Protein AF-A0A9N9HIG5-F1 (afdb_monomer_lite)

Sequence (145 aa):
MFSIVVQNKRKDPIPVKNIKENKKTIKKQKNNNEAIEAYIEMKPFKLSSKVDRYAYKTAFPEAEERLSFMRNLLLYYIACVNELDNIENLMPKRRNHHLYFKEKFFKEKTLKGLQVEATIAVQNLKKSIKELENELDSYYASKNE

Structure (mmCIF, N/CA/C/O backbone):
data_AF-A0A9N9HIG5-F1
#
_entry.id   AF-A0A9N9HIG5-F1
#
loop_
_atom_site.group_PDB
_atom_site.id
_atom_site.type_symbol
_atom_site.label_atom_id
_atom_site.label_alt_id
_atom_site.label_comp_id
_atom_site.label_asym_id
_atom_site.label_entity_id
_atom_site.label_seq_id
_atom_site.pdbx_PDB_ins_code
_atom_site.Cartn_x
_atom_site.Cartn_y
_atom_site.Cartn_z
_atom_site.occupancy
_atom_site.B_iso_or_equiv
_atom_site.auth_seq_id
_atom_site.auth_comp_id
_atom_site.auth_asym_id
_atom_site.auth_atom_id
_atom_site.pdbx_PDB_model_num
ATOM 1 N N . MET A 1 1 ? -22.927 -3.755 -52.929 1.00 39.09 1 MET A N 1
ATOM 2 C CA . MET A 1 1 ? -22.706 -2.712 -51.905 1.00 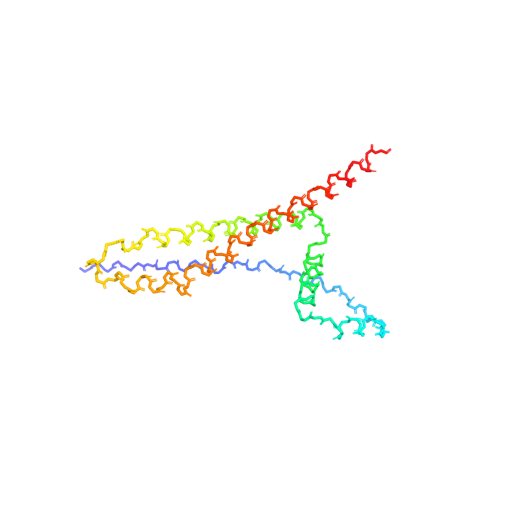39.09 1 MET A CA 1
ATOM 3 C C . MET A 1 1 ? -23.568 -3.042 -50.702 1.00 39.09 1 MET A C 1
ATOM 5 O O . MET A 1 1 ? -24.777 -2.930 -50.813 1.00 39.09 1 MET A O 1
ATOM 9 N N . PHE A 1 2 ? -22.971 -3.470 -49.592 1.00 30.95 2 PHE A N 1
ATOM 10 C CA . PHE A 1 2 ? -23.664 -3.563 -48.306 1.00 30.95 2 PHE A CA 1
ATOM 11 C C . PHE A 1 2 ? -22.710 -3.064 -47.223 1.00 30.95 2 PHE A C 1
ATOM 13 O O . PHE A 1 2 ? -21.716 -3.713 -46.905 1.00 30.95 2 PHE A O 1
ATOM 20 N N . SER A 1 3 ? -22.985 -1.861 -46.727 1.00 31.11 3 SER A N 1
ATOM 21 C CA . SER A 1 3 ? -22.265 -1.230 -45.625 1.00 31.11 3 SER A CA 1
ATOM 22 C C . SER A 1 3 ? -22.774 -1.811 -44.309 1.00 31.11 3 SER A C 1
ATOM 24 O O . SER A 1 3 ? -23.933 -1.606 -43.953 1.00 31.11 3 SER A O 1
ATOM 26 N N . ILE A 1 4 ? -21.920 -2.524 -43.575 1.00 34.47 4 ILE A N 1
ATOM 27 C CA . ILE A 1 4 ? -22.209 -2.916 -42.193 1.00 34.47 4 ILE A CA 1
ATOM 28 C C . ILE A 1 4 ? -21.787 -1.751 -41.297 1.00 34.47 4 ILE A C 1
ATOM 30 O O . ILE A 1 4 ? -20.606 -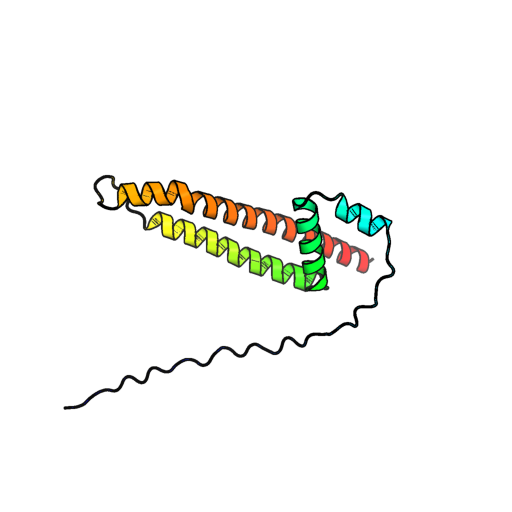1.520 -41.047 1.00 34.47 4 ILE A O 1
ATOM 34 N N . VAL A 1 5 ? -22.780 -0.994 -40.838 1.00 36.88 5 VAL A N 1
ATOM 35 C CA . VAL A 1 5 ? -22.634 0.011 -39.785 1.00 36.88 5 VAL A CA 1
ATOM 36 C C . VAL A 1 5 ? -22.436 -0.730 -38.463 1.00 36.88 5 VAL A C 1
ATOM 38 O O . VAL A 1 5 ? -23.380 -1.285 -37.902 1.00 36.88 5 VAL A O 1
ATOM 41 N N . VAL A 1 6 ? -21.204 -0.754 -37.955 1.00 37.03 6 VAL A N 1
ATOM 42 C CA . VAL A 1 6 ? -20.913 -1.223 -36.595 1.00 37.03 6 VAL A CA 1
ATOM 43 C C . VAL A 1 6 ? -21.403 -0.152 -35.623 1.00 37.03 6 VAL A C 1
ATOM 45 O O . VAL A 1 6 ? -20.758 0.877 -35.421 1.00 37.03 6 VAL A O 1
ATOM 48 N N . GLN A 1 7 ? -22.581 -0.374 -35.039 1.00 36.06 7 GLN A N 1
ATOM 49 C CA . GLN A 1 7 ? -23.087 0.461 -33.957 1.00 36.06 7 GLN A CA 1
ATOM 50 C C . GLN A 1 7 ? -22.209 0.273 -32.718 1.00 36.06 7 GLN A C 1
ATOM 52 O O . GLN A 1 7 ? -22.256 -0.744 -32.027 1.00 36.06 7 GLN A O 1
ATOM 57 N N . ASN A 1 8 ? -21.399 1.290 -32.447 1.00 37.25 8 ASN A N 1
ATOM 58 C CA . ASN A 1 8 ? -20.607 1.425 -31.240 1.00 37.25 8 ASN A CA 1
ATOM 59 C C . ASN A 1 8 ? -21.567 1.684 -30.062 1.00 37.25 8 ASN A C 1
ATOM 61 O O . ASN A 1 8 ? -21.981 2.821 -29.826 1.00 37.25 8 ASN A O 1
ATOM 65 N N . LYS A 1 9 ? -21.985 0.623 -29.357 1.00 40.41 9 LYS A N 1
ATOM 66 C CA . LYS A 1 9 ? -22.760 0.736 -28.112 1.00 40.41 9 LYS A CA 1
ATOM 67 C C . LYS A 1 9 ? -21.862 1.360 -27.044 1.00 40.41 9 LYS A C 1
ATOM 69 O O . LYS A 1 9 ? -21.137 0.658 -26.341 1.00 40.41 9 LYS A O 1
ATOM 74 N N . ARG A 1 10 ? -21.897 2.691 -26.942 1.00 40.59 10 ARG A N 1
ATOM 75 C CA . ARG A 1 10 ? -21.386 3.429 -25.784 1.00 40.59 10 ARG A CA 1
ATOM 76 C C . ARG A 1 10 ? -22.099 2.869 -24.555 1.00 40.59 10 ARG A C 1
ATOM 78 O O . ARG A 1 10 ? -23.309 3.012 -24.440 1.00 40.59 10 ARG A O 1
ATOM 85 N N . LYS A 1 11 ? -21.366 2.167 -23.688 1.00 45.41 11 LYS A N 1
ATOM 86 C CA . LYS A 1 11 ? -21.860 1.824 -22.354 1.00 45.41 11 LYS A CA 1
ATOM 87 C C . LYS A 1 11 ? -22.043 3.135 -21.602 1.00 45.41 11 LYS A C 1
ATOM 89 O O . LYS A 1 11 ? -21.093 3.907 -21.478 1.00 45.41 11 LYS A O 1
ATOM 94 N N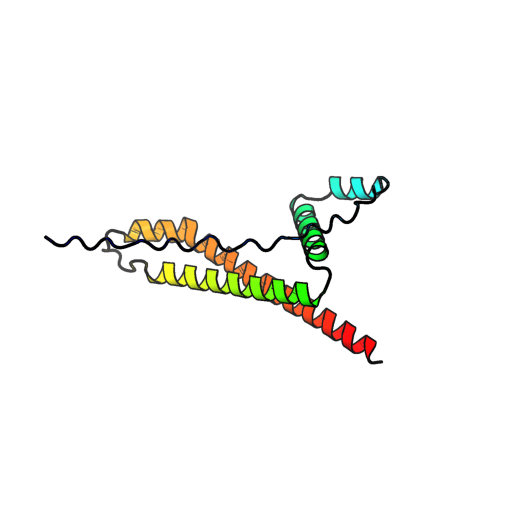 . ASP A 1 12 ? -23.272 3.371 -21.173 1.00 46.56 12 ASP A N 1
ATOM 95 C CA . ASP A 1 12 ? -23.657 4.507 -20.353 1.00 46.56 12 ASP A CA 1
ATOM 96 C C . ASP A 1 12 ? -22.759 4.618 -19.107 1.00 46.56 12 ASP A C 1
ATOM 98 O O . ASP A 1 12 ? -22.295 3.596 -18.583 1.00 46.56 12 ASP A O 1
ATOM 102 N N . PRO A 1 13 ? -22.478 5.842 -18.629 1.00 44.22 13 PRO A N 1
ATOM 103 C CA . PRO A 1 13 ? -21.689 6.047 -17.425 1.00 44.22 13 PRO A CA 1
ATOM 104 C C . PRO A 1 13 ? -22.340 5.332 -16.236 1.00 44.22 13 PRO A C 1
ATOM 106 O O . PRO A 1 13 ? -23.546 5.431 -16.008 1.00 44.22 13 PRO A O 1
ATOM 109 N N . ILE A 1 14 ? -21.514 4.609 -15.476 1.00 45.16 14 ILE A N 1
ATOM 110 C CA . ILE A 1 14 ? -21.897 3.948 -14.226 1.00 45.16 14 ILE A CA 1
ATOM 111 C C . ILE A 1 14 ? -22.591 4.994 -13.341 1.00 45.16 14 ILE A C 1
ATOM 113 O O . ILE A 1 14 ? -21.998 6.048 -13.091 1.00 45.16 14 ILE A O 1
ATOM 117 N N . PRO A 1 15 ? -23.823 4.747 -12.862 1.00 36.66 15 PRO A N 1
ATOM 118 C CA . PRO A 1 15 ? -24.515 5.708 -12.025 1.00 36.66 15 PRO A CA 1
ATOM 119 C C . PRO A 1 15 ? -23.725 5.865 -10.729 1.00 36.66 15 PRO A C 1
ATOM 121 O O . PRO A 1 15 ? -23.618 4.933 -9.928 1.00 36.66 15 PRO A O 1
ATOM 124 N N . VAL A 1 16 ? -23.167 7.061 -10.535 1.00 46.44 16 VAL A N 1
ATOM 125 C CA . VAL A 1 16 ? -22.648 7.529 -9.252 1.00 46.44 16 VAL A CA 1
ATOM 126 C C . VAL A 1 16 ? -23.832 7.475 -8.294 1.00 46.44 16 VAL A C 1
ATOM 128 O O . VAL A 1 16 ? -24.695 8.352 -8.302 1.00 46.44 16 VAL A O 1
ATOM 131 N N . LYS A 1 17 ? -23.947 6.381 -7.532 1.00 42.59 17 LYS A N 1
ATOM 132 C CA . LYS A 1 17 ? -24.930 6.273 -6.456 1.00 42.59 17 LYS A CA 1
ATOM 133 C C . LYS A 1 17 ? -24.760 7.514 -5.592 1.00 42.59 17 LYS A C 1
ATOM 135 O O . LYS A 1 17 ? -23.679 7.728 -5.053 1.00 42.59 17 LYS A O 1
ATOM 140 N N . ASN A 1 18 ? -25.825 8.311 -5.518 1.00 35.06 18 ASN A N 1
ATOM 141 C CA . ASN A 1 18 ? -25.977 9.468 -4.647 1.00 35.06 18 ASN A CA 1
ATOM 142 C C . ASN A 1 18 ? -25.271 9.224 -3.310 1.00 35.06 18 ASN A C 1
ATOM 144 O O . ASN A 1 18 ? -25.802 8.523 -2.444 1.00 35.06 18 ASN A O 1
ATOM 148 N N . ILE A 1 19 ? -24.087 9.814 -3.141 1.00 43.12 19 ILE A N 1
ATOM 149 C CA . ILE A 1 19 ? -23.505 10.022 -1.825 1.00 43.12 19 ILE A CA 1
ATOM 150 C C . ILE A 1 19 ? -24.460 11.017 -1.181 1.00 43.12 19 ILE A C 1
ATOM 152 O O . ILE A 1 19 ? -24.402 12.214 -1.453 1.00 43.12 19 ILE A O 1
ATOM 156 N N . LYS A 1 20 ? -25.428 10.517 -0.407 1.00 41.28 20 LYS A N 1
ATOM 157 C CA . LYS A 1 20 ? -26.200 11.372 0.487 1.00 41.28 20 LYS A CA 1
ATOM 158 C C . LYS A 1 20 ? -25.173 11.993 1.421 1.00 41.28 20 LYS A C 1
ATOM 160 O O . LYS A 1 20 ? -24.701 11.331 2.341 1.00 41.28 20 LYS A O 1
ATOM 165 N N . GLU A 1 21 ? -24.799 13.240 1.150 1.00 41.22 21 GLU A N 1
ATOM 166 C CA . GLU A 1 21 ? -24.109 14.085 2.108 1.00 41.22 21 GLU A CA 1
ATOM 167 C C . GLU A 1 21 ? -24.992 14.129 3.353 1.00 41.22 21 GLU A C 1
ATOM 169 O O . GLU A 1 21 ? -25.945 14.905 3.444 1.00 41.22 21 GLU A O 1
ATOM 174 N N . ASN A 1 22 ? -24.704 13.264 4.323 1.00 38.66 22 ASN A N 1
ATOM 175 C CA . ASN A 1 22 ? -25.146 13.473 5.686 1.00 38.66 22 ASN A CA 1
ATOM 176 C C . ASN A 1 22 ? -24.432 14.745 6.144 1.00 38.66 22 ASN A C 1
ATOM 178 O O . ASN A 1 22 ? -23.344 14.691 6.715 1.00 38.66 22 ASN A O 1
ATOM 182 N N . LYS A 1 23 ? -25.033 15.904 5.850 1.00 42.81 23 LYS A N 1
ATOM 183 C CA . LYS A 1 23 ? -24.661 17.196 6.418 1.00 42.81 23 LYS A CA 1
ATOM 184 C C . LYS A 1 23 ? -24.968 17.130 7.909 1.00 42.81 23 LYS A C 1
ATOM 186 O O . LYS A 1 23 ? -25.961 17.672 8.383 1.00 42.81 23 LYS A O 1
ATOM 191 N N . LYS A 1 24 ? -24.115 16.432 8.665 1.00 45.38 24 LYS A N 1
ATOM 192 C CA . LYS A 1 24 ? -23.997 16.644 10.103 1.00 45.38 24 LYS A CA 1
ATOM 193 C C . LYS A 1 24 ? -23.681 18.125 10.249 1.00 45.38 24 LYS A C 1
ATOM 195 O O . LYS A 1 24 ? -22.623 18.577 9.821 1.00 45.38 24 LYS A O 1
ATOM 200 N N . THR A 1 25 ? -24.631 18.879 10.792 1.00 42.19 25 THR A N 1
ATOM 201 C CA . THR A 1 25 ? -24.445 20.264 11.225 1.00 42.19 25 THR A CA 1
ATOM 202 C C . THR A 1 25 ? -23.125 20.350 11.976 1.00 42.19 25 THR A C 1
ATOM 204 O O . THR A 1 25 ? -22.999 19.812 13.078 1.00 42.19 25 THR A O 1
ATOM 207 N N . ILE A 1 26 ? -22.129 20.982 11.354 1.00 47.50 26 ILE A N 1
ATOM 208 C CA . ILE A 1 26 ? -20.840 21.262 11.976 1.00 47.50 26 ILE A CA 1
ATOM 209 C C . ILE A 1 26 ? -21.154 22.241 13.105 1.00 47.50 26 ILE A C 1
ATOM 211 O O . ILE A 1 26 ? -21.351 23.434 12.873 1.00 47.50 26 ILE A O 1
ATOM 215 N N . LYS A 1 27 ? -21.294 21.736 14.335 1.00 50.53 27 LYS A N 1
ATOM 216 C CA . LYS A 1 27 ? -21.356 22.599 15.516 1.00 50.53 27 LYS A CA 1
ATOM 217 C C . LYS A 1 27 ? -20.070 23.422 15.506 1.00 50.53 27 LYS A C 1
ATOM 219 O O . LYS A 1 27 ? -18.990 22.835 15.498 1.00 50.53 27 LYS A O 1
ATOM 224 N N . LYS A 1 28 ? -20.181 24.756 15.483 1.00 50.28 28 LYS A N 1
ATOM 225 C CA . LYS A 1 28 ? -19.030 25.656 15.644 1.00 50.28 28 LYS A CA 1
ATOM 226 C C . LYS A 1 28 ? -18.301 25.248 16.924 1.00 50.28 28 LYS A C 1
ATOM 228 O O . LYS A 1 28 ? -18.831 25.437 18.019 1.00 50.28 28 LYS A O 1
ATOM 233 N N . GLN A 1 29 ? -17.134 24.624 16.784 1.00 59.78 29 GLN A N 1
ATOM 234 C CA . GLN A 1 29 ? -16.277 24.339 17.926 1.00 59.78 29 GLN A CA 1
ATOM 235 C C . GLN A 1 29 ? -15.832 25.679 18.515 1.00 59.78 29 GLN A C 1
ATOM 237 O O . GLN A 1 29 ? -15.453 26.591 17.782 1.00 59.78 29 GLN A O 1
ATOM 242 N N . LYS A 1 30 ? -15.931 25.816 19.841 1.00 59.78 30 LYS A N 1
ATOM 243 C CA . LYS A 1 30 ? -15.318 26.932 20.568 1.00 59.78 30 LYS A CA 1
ATOM 244 C C . LYS A 1 30 ? -13.821 26.926 20.250 1.00 59.78 30 LYS A C 1
ATOM 246 O O . LYS A 1 30 ? -13.212 25.857 20.293 1.00 59.78 30 LYS A O 1
ATOM 251 N N . ASN A 1 31 ? -13.247 28.091 19.951 1.00 62.41 31 ASN A N 1
ATOM 252 C CA . ASN A 1 31 ? -11.802 28.218 19.777 1.00 62.41 31 ASN A CA 1
ATOM 253 C C . ASN A 1 31 ? -11.108 27.707 21.043 1.00 62.41 31 ASN A C 1
ATOM 255 O O . ASN A 1 31 ? -11.326 28.242 22.129 1.00 62.41 31 ASN A O 1
ATOM 259 N N . ASN A 1 32 ? -10.318 26.646 20.892 1.00 75.88 32 ASN A N 1
ATOM 260 C CA . ASN A 1 32 ? -9.420 26.157 21.924 1.00 75.88 32 ASN A CA 1
ATOM 261 C C . ASN A 1 32 ? -8.003 26.571 21.514 1.00 75.88 32 ASN A C 1
ATOM 263 O O . ASN A 1 32 ? -7.423 25.951 20.622 1.00 75.88 32 ASN A O 1
ATOM 267 N N . ASN A 1 33 ? -7.494 27.646 22.120 1.00 78.62 33 ASN A N 1
ATOM 268 C CA . ASN A 1 33 ? -6.201 28.233 21.761 1.00 78.62 33 ASN A CA 1
ATOM 269 C C . ASN A 1 33 ? -5.057 27.218 21.898 1.00 78.62 33 ASN A C 1
ATOM 271 O O . ASN A 1 33 ? -4.248 27.115 20.983 1.00 78.62 33 ASN A O 1
ATOM 275 N N . GLU A 1 34 ? -5.072 26.373 22.934 1.00 78.44 34 GLU A N 1
ATOM 276 C CA . GLU A 1 34 ? -4.061 25.321 23.133 1.00 78.44 34 GLU A CA 1
ATOM 277 C C . GLU A 1 34 ? -4.049 24.301 21.984 1.00 78.44 34 GLU A C 1
ATOM 279 O O . GLU A 1 34 ? -2.998 23.853 21.527 1.00 78.44 34 GLU A O 1
ATOM 284 N N . ALA A 1 35 ? -5.228 23.936 21.469 1.00 78.88 35 ALA A N 1
ATOM 285 C CA . ALA A 1 35 ? -5.320 23.009 20.345 1.00 78.88 35 ALA A CA 1
ATOM 286 C C . ALA A 1 35 ? -4.791 23.637 19.048 1.00 78.88 35 ALA A C 1
ATOM 288 O O . ALA A 1 35 ? -4.176 22.942 18.241 1.00 78.88 35 ALA A O 1
ATOM 289 N N . ILE A 1 36 ? -5.035 24.936 18.845 1.00 82.81 36 ILE A N 1
ATOM 290 C CA . ILE A 1 36 ? -4.560 25.685 17.676 1.00 82.81 36 ILE A CA 1
ATOM 291 C C . ILE A 1 36 ? -3.034 25.815 17.721 1.00 82.81 36 ILE A C 1
ATOM 293 O O . ILE A 1 36 ? -2.377 25.497 16.730 1.00 82.81 36 ILE A O 1
ATOM 297 N N . GLU A 1 37 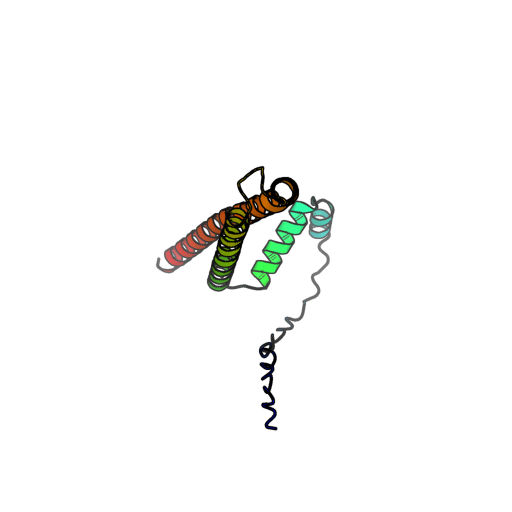? -2.470 26.196 18.867 1.00 86.31 37 GLU A N 1
ATOM 298 C CA . GLU A 1 37 ? -1.020 26.278 19.088 1.00 86.31 37 GLU A CA 1
ATOM 299 C C . GLU A 1 37 ? -0.341 24.928 18.821 1.00 86.31 37 GLU A C 1
ATOM 301 O O . GLU A 1 37 ? 0.597 24.849 18.026 1.00 86.31 37 GLU A O 1
ATOM 306 N N . ALA A 1 38 ? -0.908 23.831 19.335 1.00 84.94 38 ALA A N 1
ATOM 307 C CA . ALA A 1 38 ? -0.394 22.485 19.085 1.00 84.94 38 ALA A CA 1
ATOM 308 C C . ALA A 1 38 ? -0.403 22.072 17.597 1.00 84.94 38 ALA A C 1
ATOM 310 O O . ALA A 1 38 ? 0.393 21.218 17.194 1.00 84.94 38 ALA A O 1
ATOM 311 N N . TYR A 1 39 ? -1.300 22.623 16.768 1.00 87.50 39 TYR A N 1
ATOM 312 C CA . TYR A 1 39 ? -1.283 22.393 15.317 1.00 87.50 39 TYR A CA 1
ATOM 313 C C . TYR A 1 39 ? -0.255 23.266 14.600 1.00 87.50 39 TYR A C 1
ATOM 315 O O . TYR A 1 39 ? 0.401 22.770 13.684 1.00 87.50 39 TYR A O 1
ATOM 323 N N . ILE A 1 40 ? -0.096 24.526 15.015 1.00 89.25 40 ILE A N 1
ATOM 324 C CA . ILE A 1 40 ? 0.884 25.462 14.441 1.00 89.25 40 ILE A CA 1
ATOM 325 C C . ILE A 1 40 ? 2.311 24.944 14.648 1.00 89.25 40 ILE A C 1
ATOM 327 O O . ILE A 1 40 ? 3.128 24.988 13.731 1.00 89.25 40 ILE A O 1
ATOM 331 N N . GLU A 1 41 ? 2.602 24.392 15.824 1.00 91.94 41 GLU A N 1
ATOM 332 C CA . GLU A 1 41 ? 3.926 23.856 16.162 1.00 91.94 41 GLU A CA 1
ATOM 333 C C . GLU A 1 41 ? 4.214 22.481 15.530 1.00 91.94 41 GLU A C 1
ATOM 335 O O . GLU A 1 41 ? 5.325 21.942 15.615 1.00 91.94 41 GLU A O 1
ATOM 340 N N . MET A 1 42 ? 3.220 21.865 14.886 1.00 92.31 42 MET A N 1
ATOM 341 C CA . MET A 1 42 ? 3.350 20.515 14.364 1.00 92.31 42 MET A CA 1
ATOM 342 C C . MET A 1 42 ? 4.144 20.492 13.054 1.00 92.31 42 MET A C 1
ATOM 344 O O . MET A 1 42 ? 3.841 21.188 12.089 1.00 92.31 42 MET A O 1
ATOM 348 N N . LYS A 1 43 ? 5.134 19.593 12.969 1.00 93.12 43 LYS A N 1
ATOM 349 C CA . LYS A 1 43 ? 5.851 19.334 11.708 1.00 93.12 43 LYS A CA 1
ATOM 350 C C . LYS A 1 43 ? 4.863 18.925 10.596 1.00 93.12 43 LYS A C 1
ATOM 352 O O . LYS A 1 43 ? 3.994 18.092 10.874 1.00 93.12 43 LYS A O 1
ATOM 357 N N . PRO A 1 44 ? 5.051 19.371 9.336 1.00 89.69 44 PRO A N 1
ATOM 358 C CA . PRO A 1 44 ? 4.101 19.116 8.246 1.00 89.69 44 PRO A CA 1
ATOM 359 C C . PRO A 1 44 ? 3.711 17.642 8.069 1.00 89.69 44 PRO A C 1
ATOM 361 O O . PRO A 1 44 ? 2.532 17.323 7.939 1.00 89.69 44 PRO A O 1
ATOM 364 N N . PHE A 1 45 ? 4.676 16.719 8.157 1.00 85.50 45 PHE A N 1
ATOM 365 C CA . PHE A 1 45 ? 4.396 15.285 8.017 1.00 85.50 45 PHE A CA 1
ATOM 366 C C . PHE A 1 45 ? 3.498 14.739 9.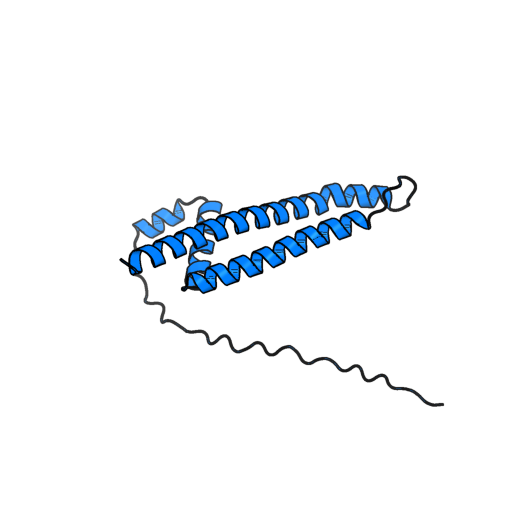141 1.00 85.50 45 PHE A C 1
ATOM 368 O O . PHE A 1 45 ? 2.625 13.906 8.895 1.00 85.50 45 PHE A O 1
ATOM 375 N N . LYS A 1 46 ? 3.694 15.210 10.384 1.00 88.56 46 LYS A N 1
ATOM 376 C CA . LYS A 1 46 ? 2.879 14.799 11.535 1.00 88.56 46 LYS A CA 1
ATOM 377 C C . LYS A 1 46 ? 1.459 15.324 11.384 1.00 88.56 46 LYS A C 1
ATOM 379 O O . LYS A 1 46 ? 0.517 14.590 11.669 1.00 88.56 46 LYS A O 1
ATOM 384 N N . LEU A 1 47 ? 1.323 16.563 10.910 1.00 90.62 47 LEU A N 1
ATOM 385 C CA . LEU A 1 47 ? 0.025 17.181 10.675 1.00 90.62 47 LEU A CA 1
ATOM 386 C C . LEU A 1 47 ? -0.754 16.419 9.603 1.00 90.62 47 LEU A C 1
ATOM 388 O O . LEU A 1 47 ? -1.873 15.996 9.871 1.00 90.62 47 LEU A O 1
ATOM 392 N N . SER A 1 48 ? -0.141 16.166 8.444 1.00 88.88 48 SER A N 1
ATOM 393 C CA . SER A 1 48 ? -0.746 15.370 7.368 1.00 88.88 48 SER A CA 1
ATOM 394 C C . SER A 1 48 ? -1.169 13.980 7.856 1.00 88.88 48 SER A C 1
ATOM 396 O O . SER A 1 48 ? -2.330 13.616 7.708 1.00 88.88 48 SER A O 1
ATOM 398 N N . SER A 1 49 ? -0.290 13.260 8.562 1.00 87.00 49 SER A N 1
ATOM 399 C CA . SER A 1 49 ? -0.615 11.930 9.103 1.00 87.00 49 SER A CA 1
ATOM 400 C C . SER A 1 49 ? -1.792 11.971 10.088 1.00 87.00 49 SER A C 1
ATOM 402 O O . SER A 1 49 ? -2.638 11.075 10.119 1.00 87.00 49 SER A O 1
ATOM 404 N N . LYS A 1 50 ? -1.852 13.016 10.925 1.00 89.62 50 LYS A N 1
ATOM 405 C CA . LYS A 1 50 ? -2.939 13.215 11.887 1.00 89.62 50 LYS A CA 1
ATOM 406 C C . LYS A 1 50 ? -4.252 13.497 11.159 1.00 89.62 50 LYS A C 1
ATOM 408 O O . LYS A 1 50 ? -5.251 12.852 11.471 1.00 89.62 50 LYS A O 1
ATOM 413 N N . VAL A 1 51 ? -4.242 14.414 10.190 1.00 91.75 51 VAL A N 1
ATOM 414 C CA . VAL A 1 51 ? -5.408 14.755 9.363 1.00 91.75 51 VAL A CA 1
ATOM 415 C C . VAL A 1 51 ? -5.942 13.517 8.651 1.00 91.75 51 VAL A C 1
ATOM 417 O O . VAL A 1 51 ? -7.123 13.218 8.806 1.00 91.75 51 VAL A O 1
ATOM 420 N N . ASP A 1 52 ? -5.084 12.746 7.983 1.00 89.88 52 ASP A N 1
ATOM 421 C CA . ASP A 1 52 ? -5.491 11.528 7.276 1.00 89.88 52 ASP A CA 1
ATOM 422 C C . ASP A 1 52 ? -6.138 10.516 8.222 1.00 89.88 52 ASP A C 1
ATOM 424 O O . ASP A 1 52 ? -7.212 9.986 7.935 1.00 89.88 52 ASP A O 1
ATOM 428 N N . ARG A 1 53 ? -5.549 10.293 9.405 1.00 88.31 53 ARG A N 1
ATOM 429 C CA . ARG A 1 53 ? -6.118 9.374 10.402 1.00 88.31 53 ARG A CA 1
ATOM 430 C C . ARG A 1 53 ? -7.503 9.819 10.877 1.00 88.31 53 ARG A C 1
ATOM 432 O O . ARG A 1 53 ? -8.384 8.975 11.057 1.00 88.31 53 ARG A O 1
ATOM 439 N N . TYR A 1 54 ? -7.708 11.116 11.109 1.00 90.50 54 TYR A N 1
ATOM 440 C CA . TYR A 1 54 ? -9.015 11.638 11.518 1.00 90.50 54 TYR A CA 1
ATOM 441 C C . TYR A 1 54 ? -10.030 11.609 10.381 1.00 90.50 54 TYR A C 1
ATOM 443 O O . TYR A 1 54 ? -11.174 11.218 10.616 1.00 90.50 54 TYR A O 1
ATOM 451 N N . ALA A 1 55 ? -9.626 11.974 9.165 1.00 93.25 55 ALA A N 1
ATOM 452 C CA . ALA A 1 55 ? -10.473 11.901 7.982 1.00 93.25 55 ALA A CA 1
ATOM 453 C C . ALA A 1 55 ? -10.938 10.459 7.749 1.00 93.25 55 ALA A C 1
ATOM 455 O O . ALA A 1 55 ? -12.134 10.217 7.610 1.00 93.25 55 ALA A O 1
ATOM 456 N N . TYR A 1 56 ? -10.020 9.497 7.845 1.00 91.31 56 TYR A N 1
ATOM 457 C CA . TYR A 1 56 ? -10.310 8.071 7.753 1.00 91.31 56 TYR A CA 1
ATOM 458 C C . TYR A 1 56 ? -11.337 7.603 8.793 1.00 91.31 56 TYR A C 1
ATOM 460 O O . TYR A 1 56 ? -12.354 7.016 8.432 1.00 91.31 56 TYR A O 1
ATOM 468 N N . LYS A 1 57 ? -11.127 7.913 10.081 1.00 91.56 57 LYS A N 1
ATOM 469 C CA . LYS A 1 57 ? -12.086 7.563 11.147 1.00 91.56 57 LYS A CA 1
ATOM 470 C C . LYS A 1 57 ? -13.437 8.265 10.999 1.00 91.56 57 LYS A C 1
ATOM 472 O O . LYS A 1 57 ? -14.450 7.728 11.427 1.00 91.56 57 LYS A O 1
ATOM 477 N N . THR A 1 58 ? -13.450 9.469 10.435 1.00 92.25 58 THR A N 1
ATOM 478 C CA . THR A 1 58 ? -14.684 10.232 10.207 1.00 92.25 58 THR A CA 1
ATOM 479 C C . THR A 1 58 ? -15.479 9.660 9.037 1.00 92.25 58 THR A C 1
ATOM 481 O O . THR A 1 58 ? -16.702 9.580 9.121 1.00 92.25 58 THR A O 1
ATOM 484 N N . ALA A 1 59 ? -14.793 9.261 7.964 1.00 93.56 59 ALA A N 1
ATOM 485 C CA . ALA A 1 59 ? -15.400 8.656 6.784 1.00 93.56 59 ALA A CA 1
ATOM 486 C C . ALA A 1 59 ? -15.920 7.238 7.057 1.00 93.56 59 ALA A C 1
ATOM 488 O O . ALA A 1 59 ? -16.979 6.883 6.548 1.00 93.56 59 ALA A O 1
ATOM 489 N N . PHE A 1 60 ? -15.207 6.469 7.887 1.00 93.19 60 PHE A N 1
ATOM 490 C CA . PHE A 1 60 ? -15.554 5.102 8.281 1.00 93.19 60 PHE A CA 1
ATOM 491 C C . PHE A 1 60 ? -15.598 5.007 9.817 1.00 93.19 60 PHE A C 1
ATOM 493 O O . PHE A 1 60 ? -14.577 4.711 10.459 1.00 93.19 60 PHE A O 1
ATOM 500 N N . PRO A 1 61 ? -16.745 5.337 10.443 1.00 91.06 61 PRO A N 1
ATOM 501 C CA . PRO A 1 61 ? -16.889 5.338 11.898 1.00 91.06 61 PRO A CA 1
ATOM 502 C C . PRO A 1 61 ? -16.777 3.941 12.511 1.00 91.06 61 PRO A C 1
ATOM 504 O O . PRO A 1 61 ? -16.175 3.795 13.581 1.00 91.06 61 PRO A O 1
ATOM 507 N N . GLU A 1 62 ? -17.276 2.927 11.806 1.00 92.12 62 GLU A N 1
ATOM 508 C CA . GLU A 1 62 ? -17.270 1.539 12.259 1.00 92.12 62 GLU A CA 1
ATOM 509 C C . GLU A 1 62 ? -15.918 0.869 11.989 1.00 92.12 62 GLU A C 1
ATOM 511 O O . GLU A 1 62 ? -15.258 1.107 10.970 1.00 92.12 62 GLU A O 1
ATOM 516 N N . ALA A 1 63 ? -15.463 0.043 12.931 1.00 90.12 63 ALA A N 1
ATOM 517 C CA . ALA A 1 63 ? -14.161 -0.615 12.839 1.00 90.12 63 ALA A CA 1
ATOM 518 C C . ALA A 1 63 ? -14.127 -1.670 11.722 1.00 90.12 63 ALA A C 1
ATOM 520 O O . ALA A 1 63 ? -13.116 -1.815 11.037 1.00 90.12 63 ALA A O 1
ATOM 521 N N . GLU A 1 64 ? -15.249 -2.331 11.475 1.00 91.06 64 GLU A N 1
ATOM 522 C CA . GLU A 1 64 ? -15.440 -3.311 10.413 1.00 91.06 64 GLU A CA 1
ATOM 523 C C . GLU A 1 64 ? -15.389 -2.656 9.026 1.00 91.06 64 GLU A C 1
ATOM 525 O O . GLU A 1 64 ? -14.745 -3.178 8.113 1.00 91.06 64 GLU A O 1
ATOM 530 N N . GLU A 1 65 ? -16.007 -1.480 8.862 1.00 94.06 65 GLU A N 1
ATOM 531 C CA . GLU A 1 65 ? -15.946 -0.706 7.613 1.00 94.06 65 GLU A CA 1
ATOM 532 C C . GLU A 1 65 ? -14.517 -0.256 7.312 1.00 94.06 65 GLU A C 1
ATOM 534 O O . GLU A 1 65 ? -14.033 -0.392 6.185 1.00 94.06 65 GLU A O 1
ATOM 539 N N . ARG A 1 66 ? -13.814 0.211 8.348 1.00 94.31 66 ARG A N 1
ATOM 540 C CA . ARG A 1 66 ? -12.386 0.531 8.296 1.00 94.31 66 ARG A CA 1
ATOM 541 C C . ARG A 1 66 ? -11.559 -0.669 7.834 1.00 94.31 66 ARG A C 1
ATOM 543 O O . ARG A 1 66 ? -10.784 -0.570 6.881 1.00 94.31 66 ARG A O 1
ATOM 550 N N . LEU A 1 67 ? -11.756 -1.821 8.466 1.00 94.69 67 LEU A N 1
ATOM 551 C CA . LEU A 1 67 ? -11.037 -3.042 8.123 1.00 94.69 67 LEU A CA 1
ATOM 552 C C . LEU A 1 67 ? -11.300 -3.469 6.670 1.00 94.69 67 LEU A C 1
ATOM 554 O O . LEU A 1 67 ? -10.366 -3.806 5.941 1.00 94.69 67 LEU A O 1
ATOM 558 N N . SER A 1 68 ? -12.556 -3.394 6.225 1.00 95.25 68 SER A N 1
ATOM 559 C CA . SER A 1 68 ? -12.948 -3.677 4.840 1.00 95.25 68 SER A CA 1
ATOM 560 C C . SER A 1 68 ? -12.259 -2.737 3.846 1.00 95.25 68 SER A C 1
ATOM 562 O O . SER A 1 68 ? -11.667 -3.192 2.864 1.00 95.25 68 SER A O 1
ATOM 564 N N . PHE A 1 69 ? -12.246 -1.430 4.129 1.00 95.69 69 PHE A N 1
ATOM 565 C CA . PHE A 1 69 ? -11.536 -0.450 3.309 1.00 95.69 69 PHE A CA 1
ATOM 566 C C . PHE A 1 69 ? -10.038 -0.763 3.214 1.00 95.69 69 PHE A C 1
ATOM 568 O O . PHE A 1 69 ? -9.498 -0.830 2.110 1.00 95.69 69 PHE A O 1
ATOM 575 N N . MET A 1 70 ? -9.369 -1.008 4.346 1.00 95.69 70 MET A N 1
ATOM 576 C CA . MET A 1 70 ? -7.937 -1.326 4.364 1.00 95.69 70 MET A CA 1
ATOM 577 C C . MET A 1 70 ? -7.617 -2.602 3.587 1.00 95.69 70 MET A C 1
ATOM 579 O O . MET A 1 70 ? -6.625 -2.631 2.861 1.00 95.69 70 MET A O 1
ATOM 583 N N . ARG A 1 71 ? -8.454 -3.641 3.689 1.00 96.88 71 ARG A N 1
ATOM 584 C CA . ARG A 1 71 ? -8.288 -4.884 2.919 1.00 96.88 71 ARG A CA 1
ATOM 585 C C . ARG A 1 71 ? -8.437 -4.643 1.417 1.00 96.88 71 ARG A C 1
ATOM 587 O O . ARG A 1 71 ? -7.599 -5.108 0.650 1.00 96.88 71 ARG A O 1
ATOM 594 N N . ASN A 1 72 ? -9.432 -3.866 0.992 1.00 97.38 72 ASN A N 1
ATOM 595 C CA . ASN A 1 72 ? -9.588 -3.498 -0.419 1.00 97.38 72 ASN A CA 1
ATOM 596 C C . ASN A 1 72 ? -8.405 -2.664 -0.929 1.00 97.38 72 ASN A C 1
ATOM 598 O O . ASN A 1 72 ? -7.895 -2.905 -2.023 1.00 97.38 72 ASN A O 1
ATOM 602 N N . LEU A 1 73 ? -7.923 -1.723 -0.118 1.00 96.50 73 LEU A N 1
ATOM 603 C CA . LEU A 1 73 ? -6.755 -0.915 -0.451 1.00 96.50 73 LEU A CA 1
ATOM 604 C C . LEU A 1 73 ? -5.474 -1.761 -0.521 1.00 96.50 73 LEU A C 1
ATOM 606 O O . LEU A 1 73 ? -4.638 -1.550 -1.397 1.00 96.50 73 LEU A O 1
ATOM 610 N N . LEU A 1 74 ? -5.334 -2.760 0.354 1.00 97.88 74 LEU A N 1
ATOM 611 C CA . LEU A 1 74 ? -4.238 -3.724 0.307 1.00 97.88 74 LEU A CA 1
ATOM 612 C C . LEU A 1 74 ? -4.260 -4.524 -1.001 1.00 97.88 74 LEU A C 1
ATOM 614 O O . LEU A 1 74 ? -3.216 -4.671 -1.634 1.00 97.88 74 LEU A O 1
ATOM 618 N N . LEU A 1 75 ? -5.432 -5.006 -1.427 1.00 98.06 75 LEU A N 1
ATOM 619 C CA . LEU A 1 75 ? -5.582 -5.715 -2.703 1.00 98.06 75 LEU A CA 1
ATOM 620 C C . LEU A 1 75 ? -5.164 -4.838 -3.888 1.00 98.06 75 LEU A C 1
ATOM 622 O O . LEU A 1 75 ? -4.450 -5.310 -4.770 1.00 98.06 75 LEU A O 1
ATOM 626 N N . TYR A 1 76 ? -5.552 -3.560 -3.878 1.00 98.12 76 TYR A N 1
ATOM 627 C CA . TYR A 1 76 ? -5.129 -2.593 -4.891 1.00 98.12 76 TYR A CA 1
ATOM 628 C C . TYR A 1 76 ? -3.601 -2.464 -4.960 1.00 98.12 76 TYR A C 1
ATOM 630 O O . TYR A 1 76 ? -3.025 -2.632 -6.031 1.00 98.12 76 TYR A O 1
ATOM 638 N N . TYR A 1 77 ? -2.921 -2.242 -3.831 1.00 98.12 77 TYR A N 1
ATOM 639 C CA . TYR A 1 77 ? -1.462 -2.089 -3.847 1.00 98.12 77 TYR A CA 1
ATOM 640 C C . TYR A 1 77 ? -0.718 -3.383 -4.198 1.00 98.12 77 TYR A C 1
ATOM 642 O O . TYR A 1 77 ? 0.313 -3.318 -4.862 1.00 98.12 77 TYR A O 1
ATOM 650 N N . ILE A 1 78 ? -1.244 -4.555 -3.827 1.00 97.94 78 ILE A N 1
ATOM 651 C CA . ILE A 1 78 ? -0.711 -5.842 -4.305 1.00 97.94 78 ILE A CA 1
ATOM 652 C C . ILE A 1 78 ? -0.824 -5.928 -5.834 1.00 97.94 78 ILE A C 1
ATOM 654 O O . ILE A 1 78 ? 0.135 -6.325 -6.493 1.00 97.94 78 ILE A O 1
ATOM 658 N N . ALA A 1 79 ? -1.958 -5.520 -6.411 1.00 98.06 79 ALA A N 1
ATOM 659 C CA . ALA A 1 79 ? -2.121 -5.479 -7.861 1.00 98.06 79 ALA A CA 1
ATOM 660 C C . ALA A 1 79 ? -1.145 -4.492 -8.525 1.00 98.06 79 ALA A C 1
ATOM 662 O O . ALA A 1 79 ? -0.573 -4.821 -9.559 1.00 98.06 79 ALA A O 1
ATOM 663 N N . CYS A 1 80 ? -0.890 -3.329 -7.913 1.00 97.62 80 CYS A N 1
ATOM 664 C CA . CYS A 1 80 ? 0.130 -2.394 -8.394 1.00 97.62 80 CYS A CA 1
ATOM 665 C C . CYS A 1 80 ? 1.529 -3.020 -8.415 1.00 97.62 80 CYS A C 1
ATOM 667 O O . CYS A 1 80 ? 2.229 -2.872 -9.411 1.00 97.62 80 CYS A O 1
ATOM 669 N N . VAL A 1 81 ? 1.933 -3.726 -7.350 1.00 97.56 81 VAL A N 1
ATOM 670 C CA . VAL A 1 81 ? 3.230 -4.429 -7.310 1.00 97.56 81 VAL A CA 1
ATOM 671 C C . VAL A 1 81 ? 3.318 -5.449 -8.445 1.00 97.56 81 VAL A C 1
ATOM 673 O O . VAL A 1 81 ? 4.267 -5.413 -9.221 1.00 97.56 81 VAL A O 1
ATOM 676 N N . ASN A 1 82 ? 2.291 -6.287 -8.603 1.00 97.44 82 ASN A N 1
ATOM 677 C CA . ASN A 1 82 ? 2.261 -7.292 -9.665 1.00 97.44 82 ASN A CA 1
ATOM 678 C C . ASN A 1 82 ? 2.351 -6.662 -11.062 1.00 97.44 82 ASN A C 1
ATOM 680 O O . ASN A 1 82 ? 3.042 -7.185 -11.931 1.00 97.44 82 ASN A O 1
ATOM 684 N N . GLU A 1 83 ? 1.672 -5.537 -11.290 1.00 98.06 83 GLU A N 1
ATOM 685 C CA . GLU A 1 83 ? 1.709 -4.861 -12.585 1.00 98.06 83 GLU A CA 1
ATOM 686 C C . GLU A 1 83 ? 3.067 -4.206 -12.862 1.00 98.06 83 GLU A C 1
ATOM 688 O O . GLU A 1 83 ? 3.561 -4.257 -13.986 1.00 98.06 83 GLU A O 1
ATOM 693 N N . LEU A 1 84 ? 3.723 -3.651 -11.839 1.00 97.06 84 LEU A N 1
ATOM 694 C CA . LEU A 1 84 ? 5.086 -3.133 -11.967 1.00 97.06 84 LEU A CA 1
ATOM 695 C C . LEU A 1 84 ? 6.081 -4.251 -12.311 1.00 97.06 84 LEU A C 1
ATOM 697 O O . LEU A 1 84 ? 6.931 -4.063 -13.184 1.00 97.06 84 LEU A O 1
ATOM 701 N N . ASP A 1 85 ? 5.933 -5.425 -11.699 1.00 95.69 85 ASP A N 1
ATOM 702 C CA . ASP A 1 85 ? 6.747 -6.602 -12.012 1.00 95.69 85 ASP A CA 1
ATOM 703 C C . ASP A 1 85 ? 6.454 -7.136 -13.424 1.00 95.69 85 ASP A C 1
ATOM 705 O O . ASP A 1 85 ? 7.370 -7.529 -14.152 1.00 95.69 85 ASP A O 1
ATOM 709 N N . ASN A 1 86 ? 5.192 -7.109 -13.867 1.00 97.06 86 ASN A N 1
ATOM 710 C CA . ASN A 1 86 ? 4.818 -7.444 -15.245 1.00 97.06 86 ASN A CA 1
ATOM 711 C C . ASN A 1 86 ? 5.486 -6.497 -16.248 1.00 97.06 86 ASN A C 1
ATOM 713 O O . ASN A 1 86 ? 6.091 -6.958 -17.219 1.00 97.06 86 ASN A O 1
ATOM 717 N N . ILE A 1 87 ? 5.423 -5.187 -15.996 1.00 95.00 87 ILE A N 1
ATOM 718 C CA . ILE A 1 87 ? 6.082 -4.161 -16.811 1.00 95.00 87 ILE A CA 1
ATOM 719 C C . ILE A 1 87 ? 7.587 -4.436 -16.897 1.00 95.00 87 ILE A C 1
ATOM 721 O O . ILE A 1 87 ? 8.151 -4.398 -17.991 1.00 95.00 87 ILE A O 1
ATOM 725 N N . GLU A 1 88 ? 8.232 -4.768 -15.777 1.00 93.56 88 GLU A N 1
ATOM 726 C CA . GLU A 1 88 ? 9.652 -5.127 -15.751 1.00 93.56 88 GLU A CA 1
ATOM 727 C C . GLU A 1 88 ? 9.954 -6.394 -16.566 1.00 93.56 88 GLU A C 1
ATOM 729 O O . GLU A 1 88 ? 10.974 -6.487 -17.245 1.00 93.56 88 GLU A O 1
ATOM 734 N N . ASN A 1 89 ? 9.066 -7.386 -16.546 1.00 94.62 89 ASN A N 1
ATOM 735 C CA . ASN A 1 89 ? 9.269 -8.637 -17.273 1.00 94.62 89 ASN A CA 1
ATOM 736 C C . ASN A 1 89 ? 9.152 -8.490 -18.796 1.00 94.62 89 ASN A C 1
ATOM 738 O O . ASN A 1 89 ? 9.791 -9.252 -19.527 1.00 94.62 89 ASN A O 1
ATOM 742 N N . LEU A 1 90 ? 8.382 -7.510 -19.276 1.00 94.31 90 LEU A N 1
ATOM 743 C CA . LEU A 1 90 ? 8.249 -7.188 -20.703 1.00 94.31 90 LEU A CA 1
ATOM 744 C C . LEU A 1 90 ? 9.484 -6.475 -21.276 1.00 94.31 90 LEU A C 1
ATOM 746 O O . LEU A 1 90 ? 9.629 -6.350 -22.494 1.00 94.31 90 LEU A O 1
ATOM 750 N N . MET A 1 91 ? 10.380 -5.999 -20.414 1.00 92.81 91 MET A N 1
ATOM 751 C CA . MET A 1 91 ? 11.530 -5.206 -20.816 1.00 92.81 91 MET A CA 1
ATOM 752 C C . MET A 1 91 ? 12.619 -6.041 -21.510 1.00 92.81 91 MET A C 1
ATOM 754 O O . MET A 1 91 ? 12.933 -7.163 -21.094 1.00 92.81 91 MET A O 1
ATOM 758 N N . PRO A 1 92 ? 13.242 -5.514 -22.582 1.00 93.38 92 PRO A N 1
ATOM 759 C CA . PRO A 1 92 ? 14.286 -6.222 -23.308 1.00 93.38 92 PRO A CA 1
ATOM 760 C C . PRO A 1 92 ? 15.529 -6.448 -22.441 1.00 93.38 92 PRO A C 1
ATOM 762 O O . PRO A 1 92 ? 16.256 -5.521 -22.112 1.00 93.38 92 PRO A O 1
ATOM 765 N N . LYS A 1 93 ? 15.846 -7.716 -22.169 1.00 91.06 93 LYS A N 1
ATOM 766 C CA . LYS A 1 93 ? 16.996 -8.105 -21.329 1.00 91.06 93 LYS A CA 1
ATOM 767 C C . LYS A 1 93 ? 18.343 -8.078 -22.060 1.00 91.06 93 LYS A C 1
ATOM 769 O O . LYS A 1 93 ? 19.396 -8.149 -21.432 1.00 91.06 93 LYS A O 1
ATOM 774 N N . ARG A 1 94 ? 18.335 -8.033 -23.398 1.00 95.19 94 ARG A N 1
ATOM 775 C CA . ARG A 1 94 ? 19.553 -8.147 -24.214 1.00 95.19 94 ARG A CA 1
ATOM 776 C C . ARG A 1 94 ? 20.093 -6.776 -24.608 1.00 95.19 94 ARG A C 1
ATOM 778 O O . ARG A 1 94 ? 19.369 -5.967 -25.183 1.00 95.19 94 ARG A O 1
ATOM 785 N N . ARG A 1 95 ? 21.399 -6.569 -24.413 1.00 92.50 95 ARG A N 1
ATOM 786 C CA . ARG A 1 95 ? 22.099 -5.307 -24.722 1.00 92.50 95 ARG A CA 1
ATOM 787 C C . ARG A 1 95 ? 22.030 -4.890 -26.195 1.00 92.50 95 ARG A C 1
ATOM 789 O O . ARG A 1 95 ? 22.132 -3.708 -26.496 1.00 92.50 95 ARG A O 1
ATOM 796 N N . ASN A 1 96 ? 21.864 -5.846 -27.105 1.00 95.69 96 ASN A N 1
ATOM 797 C CA . ASN A 1 96 ? 21.730 -5.599 -28.541 1.00 95.69 96 ASN A CA 1
ATOM 798 C C . ASN A 1 96 ? 20.314 -5.170 -28.964 1.00 95.69 96 ASN A C 1
ATOM 800 O O . ASN A 1 96 ? 20.109 -4.819 -30.123 1.00 95.69 96 ASN A O 1
ATOM 804 N N . HIS A 1 97 ? 19.334 -5.180 -28.057 1.00 97.12 97 HIS A N 1
ATOM 805 C CA . HIS A 1 97 ? 18.007 -4.666 -28.360 1.00 97.12 97 HIS A CA 1
ATOM 806 C C . HIS A 1 97 ? 18.038 -3.136 -28.456 1.00 97.12 97 HIS A C 1
ATOM 808 O O . HIS A 1 97 ? 18.535 -2.461 -27.555 1.00 97.12 97 HIS A O 1
ATOM 814 N N . HIS A 1 98 ? 17.441 -2.574 -29.509 1.00 97.06 98 HIS A N 1
ATOM 815 C CA . HIS A 1 98 ? 17.461 -1.130 -29.780 1.00 97.06 98 HIS A CA 1
ATOM 816 C C . HIS A 1 98 ? 16.880 -0.257 -28.645 1.00 97.06 98 HIS A C 1
ATOM 818 O O . HIS A 1 98 ? 17.212 0.921 -28.537 1.00 97.06 98 HIS A O 1
ATOM 824 N N . LEU A 1 99 ? 16.040 -0.830 -27.773 1.00 96.12 99 LEU A N 1
ATOM 825 C CA . LEU A 1 99 ? 15.465 -0.150 -26.600 1.00 96.12 99 LEU A CA 1
ATOM 826 C C . LEU A 1 99 ? 16.214 -0.381 -25.277 1.00 96.12 99 LEU A C 1
ATOM 828 O O . LEU A 1 99 ? 15.842 0.240 -24.287 1.00 96.12 99 LEU A O 1
ATOM 832 N N . TYR A 1 100 ? 17.254 -1.221 -25.231 1.00 96.00 100 TYR A N 1
ATOM 833 C CA . TYR A 1 100 ? 17.897 -1.648 -23.977 1.00 96.00 100 TYR A CA 1
ATOM 834 C C . TYR A 1 100 ? 18.341 -0.477 -23.084 1.00 96.00 100 TYR A C 1
ATOM 836 O O . TYR A 1 100 ? 18.037 -0.427 -21.900 1.00 96.00 100 TYR A O 1
ATOM 844 N N . PHE A 1 101 ? 19.031 0.519 -23.645 1.00 94.44 101 PHE A N 1
ATOM 845 C CA . PHE A 1 101 ? 19.516 1.647 -22.841 1.00 94.44 101 PHE A CA 1
ATOM 846 C C . PHE A 1 101 ? 18.393 2.576 -22.363 1.00 94.44 101 PHE A C 1
ATOM 848 O O . PHE A 1 101 ? 18.479 3.115 -21.260 1.00 94.44 101 PHE A O 1
ATOM 855 N N . LYS A 1 102 ? 17.335 2.747 -23.169 1.00 94.50 102 LYS A N 1
ATOM 856 C CA . LYS A 1 102 ? 16.153 3.533 -22.780 1.00 94.50 102 LYS A CA 1
ATOM 857 C C . LYS A 1 102 ? 15.412 2.860 -21.630 1.00 94.50 102 LYS A C 1
ATOM 859 O O . LYS A 1 102 ? 15.025 3.523 -20.674 1.00 94.50 102 LYS A O 1
ATOM 864 N N . GLU A 1 103 ? 15.259 1.546 -21.722 1.00 93.88 103 GLU A N 1
ATOM 865 C CA . GLU A 1 103 ? 14.656 0.723 -20.685 1.00 93.88 103 GLU A CA 1
ATOM 866 C C . GLU A 1 103 ? 15.446 0.783 -19.379 1.00 93.88 103 GLU A C 1
ATOM 868 O O . GLU A 1 103 ? 14.874 1.137 -18.350 1.00 93.88 103 GLU A O 1
ATOM 873 N N . LYS A 1 104 ? 16.763 0.556 -19.426 1.00 94.12 104 LYS A N 1
ATOM 874 C CA . LYS A 1 104 ? 17.621 0.636 -18.240 1.00 94.12 104 LYS A CA 1
ATOM 875 C C . LYS A 1 104 ? 17.464 1.974 -17.511 1.00 94.12 104 LYS A C 1
ATOM 877 O O . LYS A 1 104 ? 17.329 2.004 -16.289 1.00 94.12 104 LYS A O 1
ATOM 882 N N . PHE A 1 105 ? 17.446 3.077 -18.262 1.00 95.25 105 PHE A N 1
ATOM 883 C CA . PHE A 1 105 ? 17.242 4.410 -17.699 1.00 95.25 105 PHE A CA 1
ATOM 884 C C . PHE A 1 105 ? 15.856 4.561 -17.058 1.00 95.25 105 PHE A C 1
ATOM 886 O O . PHE A 1 105 ? 15.751 5.037 -15.928 1.00 95.25 105 PHE A O 1
ATOM 893 N N . PHE A 1 106 ? 14.797 4.125 -17.745 1.00 95.56 106 PHE A N 1
ATOM 894 C CA . PHE A 1 106 ? 13.431 4.158 -17.219 1.00 95.56 106 PHE A CA 1
ATOM 895 C C . PHE A 1 106 ? 13.287 3.334 -15.931 1.00 95.56 106 PHE A C 1
ATOM 897 O O . PHE A 1 106 ? 12.720 3.806 -14.944 1.00 95.56 106 PHE A O 1
ATOM 904 N N . LYS A 1 107 ? 13.865 2.131 -15.899 1.00 94.31 107 LYS A N 1
ATOM 905 C CA . LYS A 1 107 ? 13.858 1.270 -14.718 1.00 94.31 107 LYS A CA 1
ATOM 906 C C . LYS A 1 107 ? 14.538 1.940 -13.524 1.00 94.31 107 LYS A C 1
ATOM 908 O O . LYS A 1 107 ? 13.998 1.934 -12.420 1.00 94.31 107 LYS A O 1
ATOM 913 N N . GLU A 1 108 ? 15.707 2.543 -13.737 1.00 94.19 108 GLU A N 1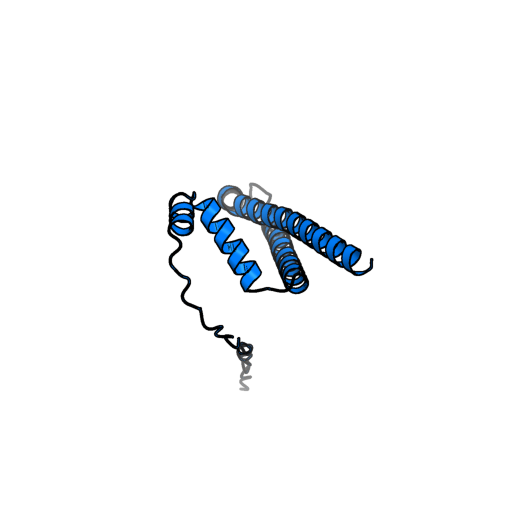
ATOM 914 C CA . GLU A 1 108 ? 16.471 3.207 -12.677 1.00 94.19 108 GLU A CA 1
ATOM 915 C C . GLU A 1 108 ? 15.820 4.496 -12.167 1.00 94.19 108 GLU A C 1
ATOM 917 O O . GLU A 1 108 ? 15.902 4.775 -10.972 1.00 94.19 108 GLU A O 1
ATOM 922 N N . LYS A 1 109 ? 15.193 5.282 -13.048 1.00 94.75 109 LYS A N 1
ATOM 923 C CA . LYS A 1 109 ? 14.639 6.599 -12.698 1.00 94.75 109 LYS A CA 1
ATOM 924 C C . LYS A 1 109 ? 13.182 6.575 -12.266 1.00 94.75 109 LYS A C 1
ATOM 926 O O . LYS A 1 109 ? 12.771 7.480 -11.548 1.00 94.75 109 LYS A O 1
ATOM 931 N N . THR A 1 110 ? 12.416 5.583 -12.702 1.00 94.06 110 THR A N 1
ATOM 932 C CA . THR A 1 110 ? 10.964 5.566 -12.513 1.00 94.06 110 THR A CA 1
ATOM 933 C C . THR A 1 110 ? 10.513 4.280 -11.841 1.00 94.06 110 THR A C 1
ATOM 935 O O . THR A 1 110 ? 9.964 4.334 -10.743 1.00 94.06 110 THR A O 1
ATOM 938 N N . LEU A 1 111 ? 10.782 3.122 -12.452 1.00 95.00 111 LEU A N 1
ATOM 939 C CA . LEU A 1 111 ? 10.161 1.865 -12.019 1.00 95.00 111 LEU A CA 1
ATOM 940 C C . LEU A 1 111 ? 10.538 1.477 -10.583 1.00 95.00 111 LEU A C 1
ATOM 942 O O . LEU A 1 111 ? 9.660 1.145 -9.791 1.00 95.00 111 LEU A O 1
ATOM 946 N N . LYS A 1 112 ? 11.821 1.612 -10.217 1.00 94.31 112 LYS A N 1
ATOM 947 C CA . LYS A 1 112 ? 12.302 1.299 -8.861 1.00 94.31 112 LYS A CA 1
ATOM 948 C C . LYS A 1 112 ? 11.605 2.115 -7.772 1.00 94.31 112 LYS A C 1
ATOM 950 O O . LYS A 1 112 ? 11.307 1.573 -6.714 1.00 94.31 112 LYS A O 1
ATOM 955 N N . GLY A 1 113 ? 11.362 3.405 -8.016 1.00 95.19 113 GLY A N 1
ATOM 956 C CA . GLY A 1 113 ? 10.685 4.272 -7.047 1.00 95.19 113 GLY A CA 1
ATOM 957 C C . GLY A 1 113 ? 9.256 3.800 -6.796 1.00 95.19 113 GLY A C 1
ATOM 958 O O . GLY A 1 113 ? 8.877 3.553 -5.654 1.00 95.19 113 GLY A O 1
ATOM 959 N N . LEU A 1 114 ? 8.517 3.552 -7.879 1.00 96.62 114 LEU A N 1
ATOM 960 C CA . LEU A 1 114 ? 7.141 3.057 -7.818 1.00 96.62 114 LEU A CA 1
ATOM 961 C C . LEU A 1 114 ? 7.042 1.687 -7.129 1.00 96.62 114 LEU A C 1
ATOM 963 O O . LEU A 1 114 ? 6.150 1.475 -6.310 1.00 96.62 114 LEU A O 1
ATOM 967 N N . GLN A 1 115 ? 7.974 0.770 -7.414 1.00 95.69 115 GLN A N 1
ATOM 968 C CA . GLN A 1 115 ? 8.026 -0.546 -6.763 1.00 95.69 115 GLN A CA 1
ATOM 969 C C . GLN A 1 115 ? 8.248 -0.422 -5.255 1.00 95.69 115 GLN A C 1
ATOM 971 O O . GLN A 1 115 ? 7.561 -1.083 -4.472 1.00 95.69 115 GLN A O 1
ATOM 976 N N . VAL A 1 116 ? 9.182 0.436 -4.835 1.00 96.44 116 VAL A N 1
ATOM 977 C CA . VAL A 1 116 ? 9.462 0.677 -3.414 1.00 96.44 116 VAL A CA 1
ATOM 978 C C . VAL A 1 116 ? 8.242 1.278 -2.719 1.00 96.44 116 VAL A C 1
ATOM 980 O O . VAL A 1 116 ? 7.834 0.771 -1.675 1.00 96.44 116 VAL A O 1
ATOM 983 N N . GLU A 1 117 ? 7.621 2.301 -3.304 1.00 96.25 117 GLU A N 1
ATOM 984 C CA . GLU A 1 117 ? 6.430 2.949 -2.745 1.00 96.25 117 GLU A CA 1
ATOM 985 C C . GLU A 1 117 ? 5.260 1.969 -2.582 1.00 96.25 117 GLU A C 1
ATOM 987 O O . GLU A 1 117 ? 4.697 1.858 -1.489 1.00 96.25 117 GLU A O 1
ATOM 992 N N . ALA A 1 118 ? 4.933 1.200 -3.626 1.00 96.50 118 ALA A N 1
ATOM 993 C CA . ALA A 1 118 ? 3.856 0.213 -3.578 1.00 96.50 118 ALA A CA 1
ATOM 994 C C . ALA A 1 118 ? 4.143 -0.902 -2.555 1.00 96.50 118 ALA A C 1
ATOM 996 O O . ALA A 1 118 ? 3.258 -1.297 -1.793 1.00 96.50 118 ALA A O 1
ATOM 997 N N . THR A 1 119 ? 5.393 -1.366 -2.470 1.00 96.81 119 THR A N 1
ATOM 998 C CA . THR A 1 119 ? 5.804 -2.392 -1.499 1.00 96.81 119 THR A CA 1
ATOM 999 C C . THR A 1 119 ? 5.686 -1.891 -0.061 1.00 96.81 119 THR A C 1
ATOM 1001 O O . THR A 1 119 ? 5.148 -2.595 0.799 1.00 96.81 119 THR A O 1
ATOM 1004 N N . ILE A 1 120 ? 6.143 -0.665 0.211 1.00 97.19 120 ILE A N 1
ATOM 1005 C CA . ILE A 1 120 ? 6.012 -0.034 1.530 1.00 97.19 120 ILE A CA 1
ATOM 1006 C C . ILE A 1 120 ? 4.530 0.125 1.893 1.00 97.19 120 ILE A C 1
ATOM 1008 O O . ILE A 1 120 ? 4.143 -0.175 3.024 1.00 97.19 120 ILE A O 1
ATOM 1012 N N . ALA A 1 121 ? 3.682 0.528 0.941 1.00 95.75 121 ALA A N 1
ATOM 1013 C CA . ALA A 1 121 ? 2.241 0.633 1.161 1.00 95.75 121 ALA A CA 1
ATOM 1014 C C . ALA A 1 121 ? 1.618 -0.718 1.558 1.00 95.75 121 ALA A C 1
ATOM 1016 O O . ALA A 1 121 ? 0.882 -0.783 2.545 1.00 95.75 121 ALA A O 1
ATOM 1017 N N . VAL A 1 122 ? 1.969 -1.812 0.867 1.00 97.75 122 VAL A N 1
ATOM 1018 C CA . VAL A 1 122 ? 1.531 -3.176 1.221 1.00 97.75 122 VAL A CA 1
ATOM 1019 C C . VAL A 1 122 ? 1.953 -3.549 2.643 1.00 97.75 122 VAL A C 1
ATOM 1021 O O . VAL A 1 122 ? 1.137 -4.055 3.416 1.00 97.75 122 VAL A O 1
ATOM 1024 N N . GLN A 1 123 ? 3.217 -3.316 3.007 1.00 97.06 123 GLN A N 1
ATOM 1025 C CA . GLN A 1 123 ? 3.740 -3.657 4.334 1.00 97.06 123 GLN A CA 1
ATOM 1026 C C . GLN A 1 123 ? 3.031 -2.874 5.444 1.00 97.06 123 GLN A C 1
ATOM 1028 O O . GLN A 1 123 ? 2.589 -3.463 6.434 1.00 97.06 123 GLN A O 1
ATOM 1033 N N . ASN A 1 124 ? 2.869 -1.565 5.250 1.00 94.69 124 ASN A N 1
ATOM 1034 C CA . ASN A 1 124 ? 2.191 -0.696 6.205 1.00 94.69 124 ASN A CA 1
ATOM 1035 C C . ASN A 1 124 ? 0.722 -1.094 6.377 1.00 94.69 124 ASN A C 1
ATOM 1037 O O . ASN A 1 124 ? 0.256 -1.218 7.507 1.00 94.69 124 ASN A O 1
ATOM 1041 N N . LEU A 1 125 ? 0.010 -1.376 5.280 1.00 96.00 125 LEU A N 1
ATOM 1042 C CA . LEU A 1 125 ? -1.387 -1.809 5.342 1.00 96.00 125 LEU A CA 1
ATOM 1043 C C . LEU A 1 125 ? -1.545 -3.151 6.051 1.00 96.00 125 LEU A C 1
ATOM 1045 O O . LEU A 1 125 ? -2.418 -3.272 6.903 1.00 96.00 125 LEU A O 1
ATOM 1049 N N . LYS A 1 126 ? -0.684 -4.139 5.773 1.00 97.25 126 LYS A N 1
ATOM 1050 C CA . LYS A 1 126 ? -0.701 -5.424 6.495 1.00 97.25 126 LYS A CA 1
ATOM 1051 C C . LYS A 1 126 ? -0.532 -5.231 8.000 1.00 97.25 126 LYS A C 1
ATOM 1053 O O . LYS A 1 126 ? -1.239 -5.865 8.780 1.00 97.25 126 LYS A O 1
ATOM 1058 N N . LYS A 1 127 ? 0.386 -4.349 8.406 1.00 96.19 127 LYS A N 1
ATOM 1059 C CA . LYS A 1 127 ? 0.602 -4.025 9.818 1.00 96.19 127 LYS A CA 1
ATOM 1060 C C . LYS A 1 127 ? -0.636 -3.369 10.435 1.00 96.19 127 LYS A C 1
ATOM 1062 O O . LYS A 1 127 ? -1.113 -3.850 11.456 1.00 96.19 127 LYS A O 1
ATOM 1067 N N . SER A 1 128 ? -1.183 -2.334 9.800 1.00 93.38 128 SER A N 1
ATOM 1068 C CA . SER A 1 128 ? -2.364 -1.626 10.310 1.00 93.38 128 SER A CA 1
ATOM 1069 C C . SER A 1 128 ? -3.623 -2.494 10.348 1.00 93.38 128 SER A C 1
ATOM 1071 O O . SER A 1 128 ? -4.414 -2.364 11.275 1.00 93.38 128 SER A O 1
ATOM 1073 N N . ILE A 1 129 ? -3.799 -3.399 9.380 1.00 95.94 129 ILE A N 1
ATOM 1074 C CA . ILE A 1 129 ? -4.883 -4.391 9.384 1.00 95.94 129 ILE A CA 1
ATOM 1075 C C . ILE A 1 129 ? -4.762 -5.287 10.614 1.00 95.94 129 ILE A C 1
ATOM 1077 O O . ILE A 1 129 ? -5.721 -5.399 11.366 1.00 95.94 129 ILE A O 1
ATOM 1081 N N . LYS A 1 130 ? -3.573 -5.850 10.862 1.00 95.62 130 LYS A N 1
ATOM 1082 C CA . LYS A 1 130 ? -3.336 -6.721 12.017 1.00 95.62 130 LYS A CA 1
ATOM 1083 C C . LYS A 1 130 ? -3.570 -5.999 13.347 1.00 95.62 130 LYS A C 1
ATOM 1085 O O . LYS A 1 130 ? -4.127 -6.573 14.273 1.00 95.62 130 LYS A O 1
ATOM 1090 N N . GLU A 1 131 ? -3.132 -4.746 13.452 1.00 93.88 131 GLU A N 1
ATOM 1091 C CA . GLU A 1 131 ? -3.381 -3.918 14.639 1.00 93.88 131 GLU A CA 1
ATOM 1092 C C . GLU A 1 131 ? -4.886 -3.721 14.873 1.00 93.88 131 GLU A C 1
ATOM 1094 O O . GLU A 1 131 ? -5.356 -3.928 15.988 1.00 93.88 131 GLU A O 1
ATOM 1099 N N . LEU A 1 132 ? -5.649 -3.402 13.823 1.00 92.00 132 LEU A N 1
ATOM 1100 C CA . LEU A 1 132 ? -7.094 -3.198 13.920 1.00 92.00 132 LEU A CA 1
ATOM 1101 C C . LEU A 1 132 ? -7.864 -4.497 14.215 1.00 92.00 132 LEU A C 1
ATOM 1103 O O . LEU A 1 132 ? -8.841 -4.469 14.956 1.00 92.00 132 LEU A O 1
ATOM 1107 N N . GLU A 1 133 ? -7.426 -5.627 13.658 1.00 94.19 133 GLU A N 1
ATOM 1108 C CA . GLU A 1 133 ? -7.974 -6.956 13.968 1.00 94.19 133 GLU A CA 1
ATOM 1109 C C . GLU A 1 133 ? -7.779 -7.292 15.450 1.00 94.19 133 GLU A C 1
ATOM 1111 O O . GLU A 1 133 ? -8.745 -7.619 16.130 1.00 94.19 133 GLU A O 1
ATOM 1116 N N . ASN A 1 134 ? -6.572 -7.088 15.990 1.00 93.31 134 ASN A N 1
ATOM 1117 C CA . ASN A 1 134 ? -6.303 -7.308 17.413 1.00 93.31 134 ASN A CA 1
ATOM 1118 C C . ASN A 1 134 ? -7.149 -6.396 18.327 1.00 93.31 134 ASN A C 1
ATOM 1120 O O . ASN A 1 134 ? -7.584 -6.821 19.400 1.00 93.31 134 ASN A O 1
ATOM 1124 N N . GLU A 1 135 ? -7.357 -5.132 17.931 1.00 89.81 135 GLU A N 1
ATOM 1125 C CA . GLU A 1 135 ? -8.222 -4.190 18.659 1.00 89.81 135 GLU A CA 1
ATOM 1126 C C . GLU A 1 135 ? -9.678 -4.679 18.693 1.00 89.81 135 GLU A C 1
ATOM 1128 O O . GLU A 1 135 ? -10.318 -4.641 19.746 1.00 89.81 135 GLU A O 1
ATOM 1133 N N . LEU A 1 136 ? -10.189 -5.164 17.558 1.00 91.19 136 LEU A N 1
ATOM 1134 C CA . LEU A 1 136 ? -11.533 -5.731 17.447 1.00 91.19 136 LEU A CA 1
ATOM 1135 C C . LEU A 1 136 ? -11.686 -6.999 18.289 1.00 91.19 136 LEU A C 1
ATOM 1137 O O . LEU A 1 136 ? -12.638 -7.101 19.060 1.00 91.19 136 LEU A O 1
ATOM 1141 N N . ASP A 1 137 ? -10.735 -7.927 18.204 1.00 91.19 137 ASP A N 1
ATOM 1142 C CA . ASP A 1 137 ? -10.765 -9.174 18.972 1.00 91.19 137 ASP A CA 1
ATOM 1143 C C . ASP A 1 137 ? -10.792 -8.898 20.483 1.00 91.19 137 ASP A C 1
ATOM 1145 O O . ASP A 1 137 ? -11.596 -9.475 21.216 1.00 91.19 137 ASP A O 1
ATOM 1149 N N . SER A 1 138 ? -9.980 -7.941 20.946 1.00 89.62 138 SER A N 1
ATOM 1150 C CA . SER A 1 138 ? -9.948 -7.516 22.354 1.00 89.62 138 SER A CA 1
ATOM 1151 C C . SER A 1 138 ? -11.273 -6.880 22.801 1.00 89.62 138 SER A C 1
ATOM 1153 O O . SER A 1 138 ? -11.744 -7.101 23.921 1.00 89.62 138 SER A O 1
ATOM 1155 N N . TYR A 1 139 ? -11.909 -6.100 21.923 1.00 87.19 139 TYR A N 1
ATOM 1156 C CA . TYR A 1 139 ? -13.211 -5.491 22.191 1.00 87.19 139 TYR A CA 1
ATOM 1157 C C . TYR A 1 139 ? -14.323 -6.539 22.306 1.00 87.19 139 TYR A C 1
ATOM 1159 O O . TYR A 1 139 ? -15.147 -6.469 23.215 1.00 87.19 139 TYR A O 1
ATOM 1167 N N . TYR A 1 140 ? -14.337 -7.534 21.418 1.00 87.56 140 TYR A N 1
ATOM 1168 C CA . TYR A 1 140 ? -15.331 -8.604 21.463 1.00 87.56 140 TYR A CA 1
ATOM 1169 C C . TYR A 1 140 ? -15.111 -9.563 22.635 1.00 87.56 140 TYR A C 1
ATOM 1171 O O . TYR A 1 140 ? -16.089 -10.004 23.234 1.00 87.56 140 TYR A O 1
ATOM 1179 N N . ALA A 1 141 ? -13.861 -9.838 23.015 1.00 87.44 141 ALA A N 1
ATOM 1180 C CA . ALA A 1 141 ? -13.551 -10.623 24.210 1.00 87.44 141 ALA A CA 1
ATOM 1181 C C . ALA A 1 141 ? -14.095 -9.957 25.485 1.00 87.44 141 ALA A C 1
ATOM 1183 O O . ALA A 1 141 ? -14.787 -10.602 26.262 1.00 87.44 141 ALA A O 1
ATOM 1184 N N . SER A 1 142 ? -13.878 -8.647 25.645 1.00 85.56 142 SER A N 1
ATOM 1185 C CA . SER A 1 142 ? -14.335 -7.896 26.830 1.00 85.56 142 SER A CA 1
ATOM 1186 C C . SER A 1 142 ? -15.848 -7.655 26.901 1.00 85.56 142 SER A C 1
ATOM 1188 O O . SER A 1 142 ? -16.350 -7.228 27.934 1.00 85.56 142 SER A O 1
ATOM 1190 N N . LYS A 1 143 ? -16.591 -7.905 25.816 1.00 77.12 143 LYS A N 1
ATOM 1191 C CA . LYS A 1 143 ? -18.061 -7.831 25.800 1.00 77.12 143 LYS A CA 1
ATOM 1192 C C . LYS A 1 143 ? -18.769 -9.136 26.157 1.00 77.12 143 LYS A C 1
ATOM 1194 O O . LYS A 1 143 ? -19.981 -9.108 26.352 1.00 77.12 143 LYS A O 1
ATOM 1199 N N . ASN A 1 144 ? -18.042 -10.250 26.171 1.00 66.00 144 ASN A N 1
ATOM 1200 C CA . ASN A 1 144 ? -18.580 -11.581 26.452 1.00 66.00 144 ASN A CA 1
ATOM 1201 C C . ASN A 1 144 ? -18.241 -12.072 27.875 1.00 66.00 144 ASN A C 1
ATOM 1203 O O . ASN A 1 144 ? -18.553 -13.217 28.200 1.00 66.00 144 ASN A O 1
ATOM 1207 N N . GLU A 1 145 ? -17.618 -11.217 28.692 1.00 53.19 145 GLU A N 1
ATOM 1208 C CA . GLU A 1 145 ? -17.448 -11.356 30.149 1.00 53.19 145 GLU A CA 1
ATOM 1209 C C . GLU A 1 145 ? -18.528 -10.557 30.891 1.00 53.19 145 GLU A C 1
ATOM 1211 O O . GLU A 1 145 ? -19.028 -11.071 31.918 1.00 53.19 145 GLU A O 1
#

pLDDT: mean 81.71, std 21.3, range [30.95, 98.12]

Foldseek 3Di:
DDDDDPPPPDDDPDPPPDPPPPPPPPDPDDDDPVVVVVLVPDDPVRNVVVVVVVVLCVVPVDLVSSLVVLVVVLVVLVVQLVVLVVVVVPADPDPPPPCNVVRVVCCVPPSVVSNVVSVVSNVVSVVVSVVSVVVVVVVVVVVVD

Secondary structure (DSSP, 8-state):
----------PPPP--------------PPP-HHHHHHHHTS-HHHHHHHHHHHHHHHH--SHHHHHHHHHHHHHHHHHHHHHHHHHHHTS--STTSTTHHHHHHHIIIIIHHHHHHHHHHHHHHHHHHHHHHHHHHHHHHHH--

Radius of gyration: 24.3 Å; chains: 1; bounding box: 48×40×82 Å

Organism: NCBI:txid1348616